Protein AF-A0A549SD28-F1 (afdb_monomer_lite)

Sequence (34 aa):
FDVDPAGETFCELRLVLQSGDEPISETWLYRWTV

InterPro domains:
  IPR007444 Glucan biosynthesis, periplasmic, MdoG C-terminal [PF04349] (1-32)
  IPR013783 Immunoglobulin-like fold [G3DSA:2.60.40.10] (1-34)
  IPR014756 Immunoglobulin E-set [SSF81296] (1-33)

Radius of gyration: 12.45 Å; chains: 1; bounding box: 33×14×26 Å

Foldseek 3Di:
DDDDPVPDQKDKDWDFDDDVPHTPDDIDIDIDGD

pLDDT: mean 88.59, std 7.84, range [69.75, 97.44]

Secondary structure (DSSP, 8-state):
-----TT-SEEEEEE--EETTEE-SPPEEEEEE-

Structure (mmCIF, N/CA/C/O backbone):
data_AF-A0A549SD28-F1
#
_entry.id   AF-A0A549SD28-F1
#
loop_
_atom_site.group_PDB
_atom_site.id
_atom_site.type_symbol
_atom_site.label_atom_id
_atom_site.label_alt_id
_atom_site.label_comp_id
_atom_site.label_asym_id
_atom_site.label_entity_id
_atom_site.label_seq_id
_atom_site.pdbx_PDB_ins_code
_atom_site.Cartn_x
_atom_site.Cartn_y
_atom_site.Cartn_z
_atom_site.occupancy
_atom_site.B_iso_or_equiv
_atom_site.auth_seq_id
_atom_site.auth_comp_id
_atom_site.auth_asym_id
_atom_site.auth_atom_id
_atom_site.pdbx_PDB_model_num
ATOM 1 N N . PHE A 1 1 ? -3.601 -6.104 -1.952 1.00 69.75 1 PHE A N 1
ATOM 2 C CA . PHE A 1 1 ? -3.817 -5.284 -3.154 1.00 69.75 1 PHE A CA 1
ATOM 3 C C . PHE A 1 1 ? -2.465 -5.151 -3.814 1.00 69.75 1 PHE A C 1
ATOM 5 O O . PHE A 1 1 ? -1.484 -5.030 -3.091 1.00 69.75 1 PHE A O 1
ATOM 12 N N . ASP A 1 2 ? -2.423 -5.216 -5.135 1.00 76.62 2 ASP A N 1
ATOM 13 C CA . ASP A 1 2 ? -1.190 -5.073 -5.902 1.00 76.62 2 ASP A CA 1
ATOM 14 C C . ASP A 1 2 ? -1.304 -3.804 -6.742 1.00 76.62 2 ASP A C 1
ATOM 16 O O . ASP A 1 2 ? -2.356 -3.535 -7.325 1.00 76.62 2 ASP A O 1
ATOM 20 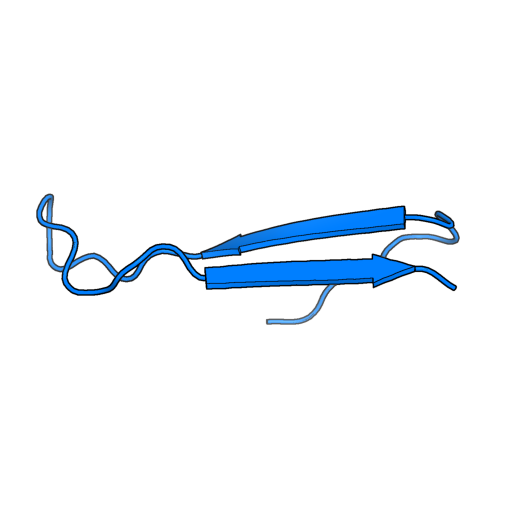N N . VAL A 1 3 ? -0.245 -2.998 -6.742 1.00 76.69 3 VAL A N 1
ATOM 21 C CA . VAL A 1 3 ? -0.146 -1.761 -7.522 1.00 76.69 3 VAL A CA 1
ATOM 22 C C . VAL A 1 3 ? 1.014 -1.940 -8.480 1.00 76.69 3 VAL A C 1
ATOM 24 O O . VAL A 1 3 ? 2.155 -2.063 -8.041 1.00 76.69 3 VAL A O 1
ATOM 27 N N . ASP A 1 4 ? 0.715 -1.951 -9.775 1.00 84.81 4 ASP A N 1
ATOM 28 C CA . ASP A 1 4 ? 1.721 -1.831 -10.823 1.00 84.81 4 ASP A CA 1
ATOM 29 C C . ASP A 1 4 ? 1.770 -0.360 -11.265 1.00 84.81 4 ASP A C 1
ATOM 31 O O . ASP A 1 4 ? 0.828 0.112 -11.907 1.00 84.81 4 ASP A O 1
ATOM 35 N N . PRO A 1 5 ? 2.818 0.399 -10.898 1.00 78.75 5 PRO A N 1
ATOM 36 C CA . PRO A 1 5 ? 2.963 1.789 -11.313 1.00 78.75 5 PRO A CA 1
ATOM 37 C C . PRO A 1 5 ? 3.324 1.934 -12.802 1.00 78.75 5 PRO A C 1
ATOM 39 O O . PRO A 1 5 ? 3.513 3.056 -13.253 1.00 78.75 5 PRO A O 1
ATOM 42 N N . ALA A 1 6 ? 3.438 0.846 -13.576 1.00 84.38 6 ALA A N 1
ATOM 43 C CA . ALA A 1 6 ? 3.701 0.855 -15.019 1.00 84.38 6 ALA A CA 1
ATOM 44 C C . ALA A 1 6 ? 4.940 1.679 -15.434 1.00 84.38 6 ALA A C 1
ATOM 46 O O . ALA A 1 6 ? 4.987 2.255 -16.520 1.00 84.38 6 ALA A O 1
ATOM 47 N N . GLY A 1 7 ? 5.961 1.721 -14.572 1.00 79.25 7 GLY A N 1
ATOM 48 C CA . GLY A 1 7 ? 7.195 2.479 -14.800 1.00 79.25 7 GLY A CA 1
ATOM 49 C C . GLY A 1 7 ? 7.154 3.943 -14.350 1.00 79.25 7 GLY A C 1
ATOM 50 O O . GLY A 1 7 ? 8.146 4.647 -14.533 1.00 79.25 7 GLY A O 1
ATOM 51 N N . GLU A 1 8 ? 6.059 4.400 -13.740 1.00 85.12 8 GLU A N 1
ATOM 52 C CA . GLU A 1 8 ? 5.975 5.735 -13.148 1.00 85.12 8 GLU A CA 1
ATOM 53 C C . GLU A 1 8 ? 6.891 5.877 -11.927 1.00 85.12 8 GLU A C 1
ATOM 55 O O . GLU A 1 8 ? 7.037 4.970 -11.105 1.00 85.12 8 GLU A O 1
ATOM 60 N N . THR A 1 9 ? 7.497 7.056 -11.789 1.00 81.31 9 THR A N 1
ATOM 61 C CA . THR A 1 9 ? 8.443 7.365 -10.702 1.00 81.31 9 THR A CA 1
ATOM 62 C C . THR A 1 9 ? 7.751 7.730 -9.392 1.00 81.31 9 THR A C 1
ATOM 64 O O . THR A 1 9 ? 8.399 7.807 -8.345 1.00 81.31 9 THR A O 1
ATOM 67 N N . PHE A 1 10 ? 6.436 7.952 -9.443 1.00 85.00 10 PHE A N 1
ATOM 68 C CA . PHE A 1 10 ? 5.620 8.304 -8.296 1.00 85.00 10 PHE A CA 1
ATOM 69 C C . PHE A 1 10 ? 4.234 7.665 -8.382 1.00 85.00 10 PHE A C 1
ATOM 71 O O . PHE A 1 10 ? 3.526 7.804 -9.377 1.00 85.00 10 PHE A O 1
ATOM 78 N N . CYS A 1 11 ? 3.814 7.036 -7.288 1.00 88.50 11 CYS A N 1
ATOM 79 C CA . CYS A 1 11 ? 2.449 6.568 -7.103 1.00 88.50 11 CYS A CA 1
ATOM 80 C C . CYS A 1 11 ? 1.970 6.877 -5.680 1.00 88.50 11 CYS A C 1
ATOM 82 O O . CYS A 1 11 ? 2.727 6.766 -4.711 1.00 88.50 11 CYS A O 1
ATOM 84 N N . GLU A 1 12 ? 0.697 7.246 -5.546 1.00 91.69 12 GLU A N 1
ATOM 85 C CA . GLU A 1 12 ? 0.047 7.463 -4.258 1.00 91.69 12 GLU A CA 1
ATOM 86 C C . GLU A 1 12 ? -1.249 6.654 -4.186 1.00 91.69 12 GLU A C 1
ATOM 88 O O . GLU A 1 12 ? -2.125 6.785 -5.040 1.00 91.69 12 GLU A O 1
ATOM 93 N N . LEU A 1 13 ? -1.382 5.843 -3.138 1.00 91.06 13 LEU A N 1
ATOM 94 C CA . LEU A 1 13 ? -2.591 5.098 -2.828 1.00 91.06 13 LEU A CA 1
ATOM 95 C C . LEU A 1 13 ? -3.195 5.608 -1.520 1.00 91.06 13 LEU A C 1
ATOM 97 O O . LEU A 1 13 ? -2.496 5.766 -0.517 1.00 91.06 13 LEU A O 1
ATOM 101 N N . ARG A 1 14 ? -4.508 5.840 -1.530 1.00 93.81 14 ARG A N 1
ATOM 102 C CA . ARG A 1 14 ? -5.285 6.242 -0.354 1.00 93.81 14 ARG A CA 1
ATOM 103 C C . ARG A 1 14 ? -6.317 5.173 -0.042 1.00 93.81 14 ARG A C 1
ATOM 105 O O . ARG A 1 14 ? -7.080 4.787 -0.923 1.00 93.81 14 ARG A O 1
ATOM 112 N N . LEU A 1 15 ? -6.343 4.715 1.203 1.00 93.75 15 LEU A N 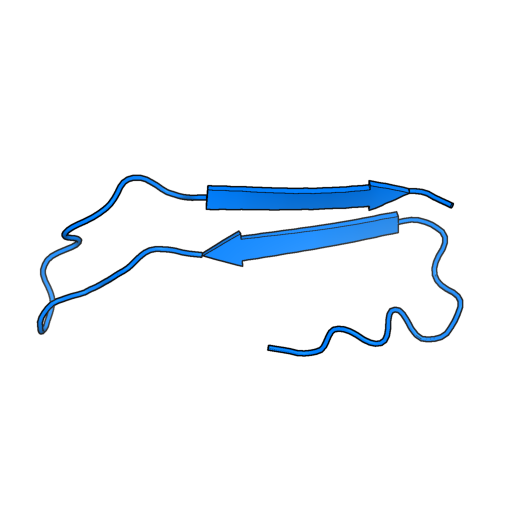1
ATOM 113 C CA . LEU A 1 15 ? -7.265 3.689 1.677 1.00 93.75 15 LEU A CA 1
ATOM 114 C C . LEU A 1 15 ? -8.017 4.202 2.903 1.00 93.75 15 LEU A C 1
ATOM 116 O O . LEU A 1 15 ? -7.413 4.754 3.814 1.00 93.75 15 LEU A O 1
ATOM 120 N N . VAL A 1 16 ? -9.322 3.971 2.950 1.00 96.19 16 VAL A N 1
ATOM 121 C CA . VAL A 1 16 ? -10.118 4.091 4.172 1.00 96.19 16 VAL A CA 1
ATOM 122 C C . VAL A 1 16 ? -10.980 2.840 4.290 1.00 96.19 16 VAL A C 1
ATOM 124 O O . VAL A 1 16 ? -11.529 2.370 3.292 1.00 96.19 16 VAL A O 1
ATOM 127 N N . LEU A 1 17 ? -11.070 2.266 5.485 1.00 96.25 17 LEU A N 1
ATOM 128 C CA . LEU A 1 17 ? -11.980 1.160 5.749 1.00 96.25 17 LEU A CA 1
ATOM 129 C C . LEU A 1 17 ? -13.364 1.724 6.057 1.00 96.25 17 LEU A C 1
ATOM 131 O O . LEU A 1 17 ? -13.499 2.631 6.879 1.00 96.25 17 LEU A O 1
ATOM 135 N N . GLN A 1 18 ? -14.386 1.170 5.409 1.00 97.44 18 GLN A N 1
ATOM 136 C CA . GLN A 1 18 ? -15.783 1.543 5.613 1.00 97.44 18 GLN A CA 1
ATOM 137 C C . GLN A 1 18 ? -16.598 0.337 6.078 1.00 97.44 18 GLN A C 1
ATOM 139 O O . GLN A 1 18 ? -16.359 -0.792 5.646 1.00 97.44 18 GLN A O 1
ATOM 144 N N . SER A 1 19 ? -17.579 0.588 6.940 1.00 96.81 19 SER A N 1
ATOM 145 C CA . SER A 1 19 ? -18.639 -0.348 7.303 1.00 96.81 19 SER A CA 1
ATOM 146 C C . SER A 1 19 ? -19.974 0.263 6.886 1.00 96.81 19 SER A C 1
ATOM 148 O O . SER A 1 19 ? -20.518 1.120 7.581 1.00 96.81 19 SER A O 1
ATOM 150 N N . GLY A 1 20 ? -20.490 -0.148 5.726 1.00 94.88 20 GLY A N 1
ATOM 151 C CA . GLY A 1 20 ? -21.579 0.580 5.069 1.00 94.88 20 GLY A CA 1
ATOM 152 C C . GLY A 1 20 ? -21.091 1.956 4.615 1.00 94.88 20 GLY A C 1
ATOM 153 O O . GLY A 1 20 ? -20.049 2.047 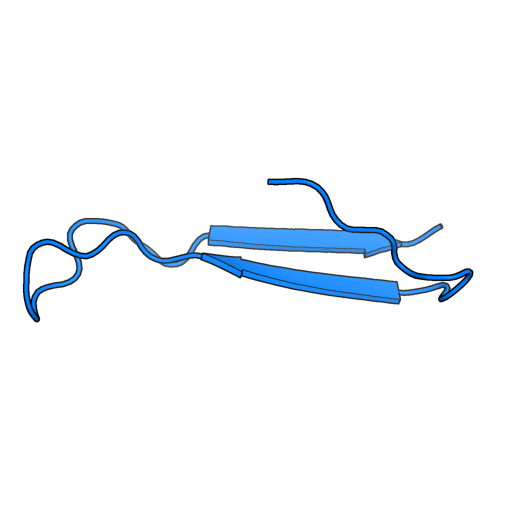3.971 1.00 94.88 20 GLY A O 1
ATOM 154 N N . ASP A 1 21 ? -21.813 3.012 4.987 1.00 94.75 21 ASP A N 1
ATOM 155 C CA . ASP A 1 21 ? -21.447 4.400 4.675 1.00 94.75 21 ASP A CA 1
ATOM 156 C C . ASP A 1 21 ? -20.525 5.050 5.729 1.00 94.75 21 ASP A C 1
ATOM 158 O O . ASP A 1 21 ? -20.069 6.179 5.538 1.00 94.75 21 ASP A O 1
ATOM 162 N N . GLU A 1 22 ? -20.224 4.362 6.840 1.00 95.31 22 GLU A N 1
ATOM 163 C CA . GLU A 1 22 ? -19.419 4.924 7.931 1.00 95.31 22 GLU A CA 1
ATOM 164 C C . GLU A 1 22 ? -17.933 4.525 7.823 1.00 95.31 22 GLU A C 1
ATOM 166 O O . GLU A 1 22 ? -17.621 3.332 7.717 1.00 95.31 22 GLU A O 1
ATOM 171 N N . PRO A 1 23 ? -16.985 5.485 7.864 1.00 96.44 23 PRO A N 1
ATOM 172 C CA . PRO A 1 23 ? -15.561 5.182 7.927 1.00 96.44 23 PRO A CA 1
ATOM 173 C C . PRO A 1 23 ? -15.178 4.680 9.323 1.00 96.44 23 PRO A C 1
ATOM 175 O O . PRO A 1 23 ? -15.393 5.358 10.324 1.00 96.44 23 PRO A O 1
ATOM 178 N N . ILE A 1 24 ? -14.555 3.506 9.380 1.00 97.19 24 ILE A N 1
ATOM 179 C CA . ILE A 1 24 ? -14.125 2.860 10.632 1.00 97.19 24 ILE A CA 1
ATOM 180 C C . ILE A 1 24 ? -12.612 2.934 10.856 1.00 97.19 24 ILE A C 1
ATOM 182 O O . ILE A 1 24 ? -12.105 2.458 11.870 1.00 97.19 24 ILE A O 1
ATOM 186 N N . SER A 1 25 ? -11.876 3.514 9.910 1.00 96.62 25 SER A N 1
ATOM 187 C CA . SER A 1 25 ? -10.453 3.797 10.048 1.00 96.62 25 SER A CA 1
ATOM 188 C C . SER A 1 25 ? -10.151 5.232 9.646 1.00 96.62 25 SER A C 1
ATOM 190 O O . SER A 1 25 ? -10.898 5.873 8.908 1.00 96.62 25 SER A O 1
ATOM 192 N N . GLU A 1 26 ? -8.995 5.718 10.078 1.00 94.81 26 GLU A N 1
ATOM 193 C CA . GLU A 1 26 ? -8.374 6.872 9.440 1.00 94.81 26 GLU A CA 1
ATOM 194 C C . GLU A 1 26 ? -7.985 6.562 7.981 1.00 94.81 26 GLU A C 1
ATOM 196 O O . GLU A 1 26 ? -7.990 5.405 7.544 1.00 94.81 26 GLU A O 1
ATOM 201 N N . THR A 1 27 ? -7.656 7.604 7.214 1.00 95.69 27 THR A N 1
ATOM 202 C CA . THR A 1 27 ? -7.167 7.438 5.840 1.00 95.69 27 THR A CA 1
ATOM 203 C C . THR A 1 27 ? -5.697 7.046 5.852 1.00 95.69 27 THR A C 1
ATOM 205 O O . THR A 1 27 ? -4.843 7.803 6.306 1.00 95.69 27 THR A O 1
ATOM 208 N N . TRP A 1 28 ? -5.391 5.880 5.301 1.00 94.69 28 TRP A N 1
ATOM 209 C CA . TRP A 1 28 ? -4.030 5.408 5.110 1.00 94.69 28 TRP A CA 1
ATOM 210 C C . TRP A 1 28 ? -3.491 5.895 3.774 1.00 94.69 28 TRP A C 1
ATOM 212 O O . TRP A 1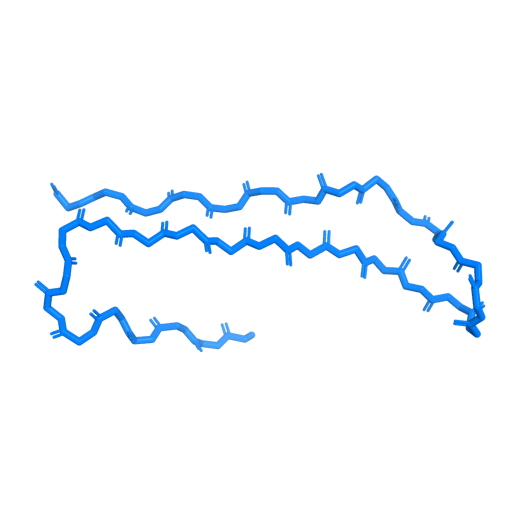 28 ? -4.164 5.808 2.746 1.00 94.69 28 TRP A O 1
ATOM 222 N N . LEU A 1 29 ? -2.263 6.402 3.804 1.00 91.94 29 LEU A N 1
ATOM 223 C CA . LEU A 1 29 ? -1.566 6.948 2.652 1.00 91.94 29 LEU A CA 1
ATOM 224 C C . LEU A 1 29 ? -0.319 6.115 2.379 1.00 91.94 29 LEU A C 1
ATOM 226 O O . LEU A 1 29 ? 0.605 6.090 3.190 1.00 91.94 29 LEU A O 1
ATOM 230 N N . TYR A 1 30 ? -0.277 5.472 1.223 1.00 87.69 30 TYR A N 1
ATOM 231 C CA . TYR A 1 30 ? 0.913 4.800 0.732 1.00 87.69 30 TYR A CA 1
ATOM 232 C C . TYR A 1 30 ? 1.503 5.614 -0.413 1.00 87.69 30 TYR A C 1
ATOM 234 O O . TYR A 1 30 ? 0.827 5.874 -1.406 1.00 87.69 30 TYR A O 1
ATOM 242 N N . ARG A 1 31 ? 2.760 6.033 -0.269 1.00 88.44 31 ARG A N 1
ATOM 243 C CA . ARG A 1 31 ? 3.516 6.722 -1.316 1.00 88.44 31 ARG A CA 1
ATOM 244 C C . ARG A 1 31 ? 4.672 5.848 -1.741 1.00 88.44 31 ARG A C 1
ATOM 246 O O . ARG A 1 31 ? 5.473 5.441 -0.902 1.00 88.44 31 ARG A O 1
ATOM 253 N N . TRP A 1 32 ? 4.766 5.621 -3.038 1.00 82.94 32 TRP A N 1
ATOM 254 C CA . TRP A 1 32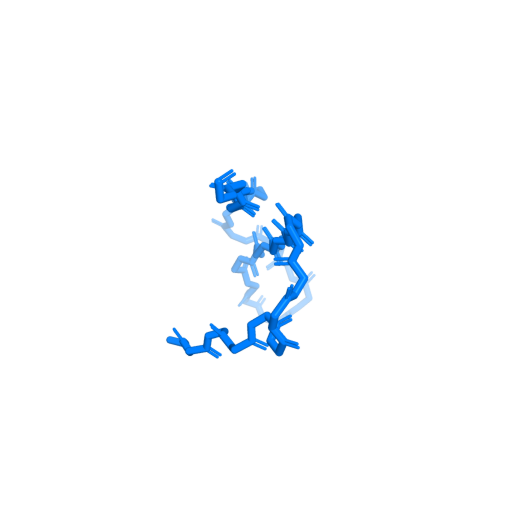 ? 5.900 4.962 -3.648 1.00 82.94 32 TRP A CA 1
ATOM 255 C C . TRP A 1 32 ? 6.627 5.962 -4.540 1.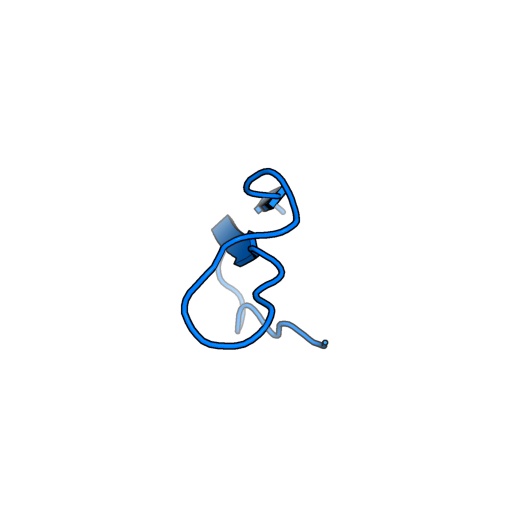00 82.94 32 TRP A C 1
ATOM 257 O O . TRP A 1 32 ? 6.049 6.527 -5.465 1.00 82.94 32 TRP A O 1
ATOM 267 N N . THR A 1 33 ? 7.895 6.183 -4.220 1.00 81.94 33 THR A N 1
ATOM 268 C CA . THR A 1 33 ? 8.889 6.837 -5.070 1.00 81.94 33 THR A CA 1
ATOM 269 C C . THR A 1 33 ? 9.988 5.832 -5.387 1.00 81.94 33 THR A C 1
ATOM 271 O O . THR A 1 33 ? 10.397 5.096 -4.483 1.00 81.94 33 THR A O 1
ATOM 274 N N . VAL A 1 34 ? 10.449 5.799 -6.635 1.00 71.62 34 VAL A N 1
ATOM 275 C CA . VAL A 1 34 ? 11.571 4.947 -7.072 1.00 71.62 34 VAL A CA 1
ATOM 276 C C . VAL A 1 34 ? 12.900 5.672 -6.899 1.00 71.62 34 VAL A C 1
ATOM 278 O O . VAL A 1 34 ? 12.929 6.899 -7.142 1.00 71.62 34 VAL A O 1
#

Organism: Methylosinus sporium (NCBI:txid428)